Protein AF-A0A0K2UIL1-F1 (afdb_monomer_lite)

Sequence (84 aa):
MESEMFKKEEIHTPTDMFEKFSRETLPSGFLLIKAPKLSLVKLDATENKSLEIKASLEFEDNLTFKVFLEHKESATLQFLTVLD

Foldseek 3Di:
DDDPPPPPDDDQFQVSVLVVVVPDDDPPQWDFDPPPFTKIWRWDQDPVRDIATQWMWTADGRQKTFIAGSNDTDDTGHPDPPDD

Secondary structure (DSSP, 8-state):
------------SHHHHHHHHHHS-PPTTEEEE-SSS-EEEEEEE-TTS-EEEEEEEEEPTTSEEEEEETTEEEEEEE------

Radius of gyration: 15.16 Å; chains: 1; bounding box: 49×34×30 Å

Structure (mmCIF, N/CA/C/O backbone):
data_AF-A0A0K2UIL1-F1
#
_entry.id   AF-A0A0K2UIL1-F1
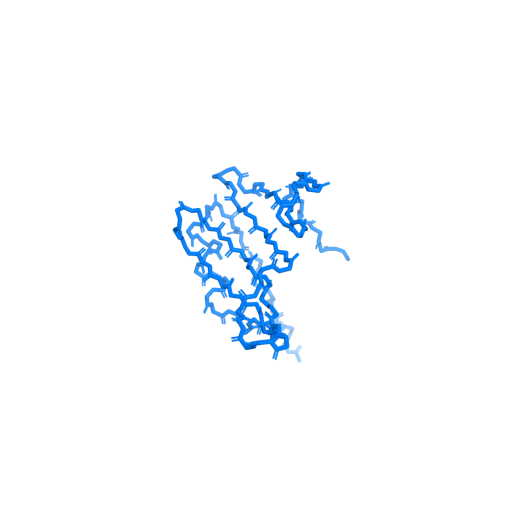#
loop_
_atom_site.group_PDB
_atom_site.id
_atom_site.type_symbol
_atom_site.label_atom_id
_atom_site.label_alt_id
_atom_site.label_comp_id
_atom_site.label_asym_id
_atom_site.label_entity_id
_atom_site.label_seq_id
_atom_site.pdbx_PDB_ins_code
_atom_site.Cartn_x
_atom_site.Cartn_y
_atom_site.Cartn_z
_atom_site.occupancy
_atom_site.B_iso_or_equiv
_atom_site.auth_seq_id
_atom_site.auth_comp_id
_atom_site.auth_asym_id
_atom_site.auth_atom_id
_atom_site.pdbx_PDB_model_num
ATOM 1 N N . MET A 1 1 ? 30.537 -19.585 7.441 1.00 40.66 1 MET A N 1
ATOM 2 C CA . MET A 1 1 ? 29.241 -18.982 7.801 1.00 40.66 1 MET A CA 1
ATOM 3 C C . MET A 1 1 ? 28.858 -18.127 6.614 1.00 40.66 1 MET A C 1
ATOM 5 O O . MET A 1 1 ? 29.503 -17.113 6.382 1.00 40.66 1 MET A O 1
ATOM 9 N N . GLU A 1 2 ? 27.997 -18.662 5.756 1.00 44.47 2 GLU A N 1
ATOM 10 C CA . GLU A 1 2 ? 27.639 -18.059 4.472 1.00 44.47 2 GLU A CA 1
ATOM 11 C C . GLU A 1 2 ? 26.800 -16.810 4.746 1.00 44.47 2 GLU A C 1
ATOM 13 O O . GLU A 1 2 ? 25.763 -16.886 5.398 1.00 44.47 2 GLU A O 1
ATOM 18 N N . SER A 1 3 ? 27.293 -15.645 4.327 1.00 50.69 3 SER A N 1
ATOM 19 C CA . SER A 1 3 ? 26.494 -14.427 4.312 1.00 50.69 3 SER A CA 1
ATOM 20 C C . SER A 1 3 ? 25.401 -14.626 3.271 1.00 50.69 3 SER A C 1
ATOM 22 O O . SER A 1 3 ? 25.713 -14.737 2.083 1.00 50.69 3 SER A O 1
ATOM 24 N N . GLU A 1 4 ? 24.144 -14.690 3.698 1.00 52.12 4 GLU A N 1
ATOM 25 C CA . GLU A 1 4 ? 23.012 -14.587 2.785 1.00 52.12 4 GLU A CA 1
ATOM 26 C C . GLU A 1 4 ? 23.183 -13.290 1.986 1.00 52.12 4 GLU A C 1
ATOM 28 O O . GLU A 1 4 ? 23.044 -12.180 2.502 1.00 52.12 4 GLU A O 1
ATOM 33 N N . MET A 1 5 ? 23.599 -13.428 0.726 1.00 47.84 5 MET A N 1
ATOM 34 C CA . MET A 1 5 ? 23.632 -12.325 -0.218 1.00 47.84 5 MET A CA 1
ATOM 35 C C . 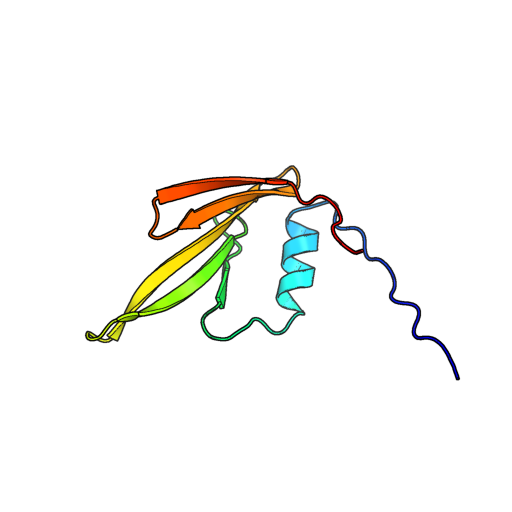MET A 1 5 ? 22.182 -11.918 -0.436 1.00 47.84 5 MET A C 1
ATOM 37 O O . MET A 1 5 ? 21.471 -12.552 -1.217 1.00 47.84 5 MET A O 1
ATOM 41 N N . PHE A 1 6 ? 21.742 -10.867 0.253 1.00 51.69 6 PHE A N 1
ATOM 42 C CA . PHE A 1 6 ? 20.525 -10.152 -0.096 1.00 51.69 6 PHE A CA 1
ATOM 43 C C . PHE A 1 6 ? 20.662 -9.725 -1.558 1.00 51.69 6 PHE A C 1
ATOM 45 O O . PHE A 1 6 ? 21.371 -8.770 -1.884 1.00 51.69 6 PHE A O 1
ATOM 52 N N . LYS A 1 7 ? 20.043 -10.480 -2.471 1.00 55.41 7 LYS A N 1
ATOM 53 C CA . LYS A 1 7 ? 19.925 -10.062 -3.863 1.00 55.41 7 LYS A CA 1
ATOM 54 C C . LYS A 1 7 ? 19.114 -8.776 -3.847 1.00 55.41 7 LYS A C 1
ATOM 56 O O . LYS A 1 7 ? 17.938 -8.782 -3.498 1.00 55.41 7 LYS A O 1
ATOM 61 N N . LYS A 1 8 ? 19.772 -7.668 -4.178 1.00 55.00 8 LYS A N 1
ATOM 62 C CA . LYS A 1 8 ? 19.127 -6.377 -4.380 1.00 55.00 8 LYS A CA 1
ATOM 63 C C . LYS A 1 8 ? 18.250 -6.508 -5.625 1.00 55.00 8 LYS A C 1
ATOM 65 O O . LYS A 1 8 ? 18.742 -6.416 -6.742 1.00 55.00 8 LYS A O 1
ATOM 70 N N . GLU A 1 9 ? 16.980 -6.835 -5.424 1.00 62.94 9 GLU A N 1
ATOM 71 C CA . GLU A 1 9 ? 15.985 -6.822 -6.494 1.00 62.94 9 GLU A CA 1
ATOM 72 C C . GLU A 1 9 ? 15.659 -5.365 -6.825 1.00 62.94 9 GLU A C 1
ATOM 74 O O . GLU A 1 9 ? 15.131 -4.627 -5.986 1.00 62.94 9 GLU A O 1
ATOM 79 N N . GLU A 1 10 ? 16.026 -4.943 -8.033 1.00 67.25 10 GLU A N 1
ATOM 80 C CA . GLU A 1 10 ? 15.643 -3.644 -8.572 1.00 67.25 10 GLU A CA 1
ATOM 81 C C . GLU A 1 10 ? 14.168 -3.682 -8.997 1.00 67.25 10 GLU A C 1
ATOM 83 O O . GLU A 1 10 ? 13.716 -4.611 -9.664 1.00 67.25 10 GLU A O 1
ATOM 88 N N . ILE A 1 11 ? 13.402 -2.678 -8.566 1.00 70.69 11 ILE A N 1
ATOM 89 C CA . ILE A 1 11 ? 11.996 -2.493 -8.939 1.00 70.69 11 ILE A CA 1
ATOM 90 C C . ILE A 1 11 ? 11.981 -1.499 -10.095 1.00 70.69 11 ILE A C 1
ATOM 92 O O . ILE A 1 11 ? 12.438 -0.370 -9.924 1.00 70.69 11 ILE A O 1
ATOM 96 N N . HIS A 1 12 ? 11.455 -1.901 -11.251 1.00 74.62 12 HIS A N 1
ATOM 97 C CA . HIS A 1 12 ? 11.430 -1.050 -12.444 1.00 74.62 12 HIS A CA 1
ATOM 98 C C . HIS A 1 12 ? 10.017 -0.638 -12.854 1.00 74.62 12 HIS A C 1
ATOM 100 O O . HIS A 1 12 ? 9.852 0.356 -13.559 1.00 74.62 12 HIS A O 1
ATOM 106 N N . THR A 1 13 ? 8.996 -1.370 -12.402 1.00 81.12 13 THR A N 1
ATOM 107 C CA . THR A 1 13 ? 7.596 -1.105 -12.740 1.00 81.12 13 THR A CA 1
ATOM 108 C C . THR A 1 13 ? 6.668 -1.237 -11.525 1.00 81.12 13 THR A C 1
ATOM 110 O O . THR A 1 13 ? 6.978 -1.966 -10.576 1.00 81.12 13 THR A O 1
ATOM 113 N N . PRO A 1 14 ? 5.473 -0.612 -11.554 1.00 79.81 14 PRO A N 1
ATOM 114 C CA . PRO A 1 14 ? 4.433 -0.872 -10.558 1.00 79.81 14 PRO A CA 1
ATOM 115 C C . PRO A 1 14 ? 4.030 -2.353 -10.473 1.00 79.81 14 PRO A C 1
ATOM 117 O O . PRO A 1 14 ? 3.595 -2.819 -9.424 1.00 79.81 14 PRO A O 1
ATOM 120 N N . THR A 1 15 ? 4.184 -3.121 -11.556 1.00 83.50 15 THR A N 1
ATOM 121 C CA . THR A 1 15 ? 3.893 -4.562 -11.548 1.00 83.50 15 THR A CA 1
ATOM 122 C C . THR A 1 15 ? 4.909 -5.325 -10.703 1.00 83.50 15 THR A C 1
ATOM 124 O O . THR A 1 15 ? 4.497 -6.104 -9.845 1.00 83.50 15 THR A O 1
ATOM 127 N N . ASP A 1 16 ? 6.204 -5.044 -10.866 1.00 85.00 16 ASP A N 1
ATOM 128 C CA . ASP A 1 16 ? 7.268 -5.649 -10.047 1.00 85.00 16 ASP A CA 1
ATOM 129 C C . ASP A 1 16 ? 7.055 -5.317 -8.566 1.00 85.00 16 ASP A C 1
ATOM 131 O O . ASP A 1 16 ? 7.186 -6.165 -7.682 1.00 85.00 16 ASP A O 1
ATOM 135 N N . MET A 1 17 ? 6.649 -4.074 -8.300 1.00 85.19 17 MET A N 1
ATOM 136 C CA . MET A 1 17 ? 6.341 -3.596 -6.960 1.00 85.19 17 MET A CA 1
ATOM 137 C C . MET A 1 17 ? 5.137 -4.322 -6.348 1.00 85.19 17 MET A C 1
ATOM 139 O O . MET A 1 17 ? 5.188 -4.734 -5.189 1.00 85.19 17 MET A O 1
ATOM 143 N N . PHE A 1 18 ? 4.070 -4.531 -7.126 1.00 87.12 18 PHE A N 1
ATOM 144 C CA . PHE A 1 18 ? 2.916 -5.318 -6.694 1.00 87.12 18 PHE A CA 1
ATOM 145 C C . PHE A 1 18 ? 3.307 -6.763 -6.383 1.00 87.12 18 PHE A C 1
ATOM 147 O O . PHE A 1 18 ? 2.907 -7.286 -5.344 1.00 87.12 18 PHE A O 1
ATOM 154 N N . GLU A 1 19 ? 4.077 -7.416 -7.256 1.00 88.19 19 GLU A N 1
ATOM 155 C CA . GLU A 1 19 ? 4.519 -8.793 -7.028 1.00 88.19 19 GLU A CA 1
ATOM 156 C C . GLU A 1 19 ? 5.360 -8.917 -5.762 1.00 88.19 19 GLU A C 1
ATOM 158 O O . GLU A 1 19 ? 5.149 -9.848 -4.984 1.00 88.19 19 GLU A O 1
ATOM 163 N N . LYS A 1 20 ? 6.265 -7.963 -5.528 1.00 85.62 20 LYS A N 1
ATOM 164 C CA . LYS A 1 20 ? 7.092 -7.925 -4.324 1.00 85.62 20 LYS A CA 1
ATOM 165 C C . LYS A 1 20 ? 6.243 -7.758 -3.068 1.00 85.62 20 LYS A C 1
ATOM 167 O O . LYS A 1 20 ? 6.285 -8.616 -2.189 1.00 85.62 20 LYS A O 1
ATOM 172 N N . PHE A 1 21 ? 5.402 -6.725 -3.012 1.00 85.94 21 PHE A N 1
ATOM 173 C CA . PHE A 1 21 ? 4.540 -6.494 -1.850 1.00 85.94 21 PHE A CA 1
ATOM 174 C C . PHE A 1 21 ? 3.525 -7.617 -1.621 1.00 85.94 21 PHE A C 1
ATOM 176 O O . PHE A 1 21 ? 3.146 -7.865 -0.483 1.00 85.94 21 PHE A O 1
ATOM 183 N N . SER A 1 22 ? 3.112 -8.333 -2.670 1.00 87.50 22 SER A N 1
ATOM 184 C CA . SER A 1 22 ? 2.219 -9.493 -2.539 1.00 87.50 22 SER A CA 1
ATOM 185 C C . SER A 1 22 ? 2.894 -10.712 -1.901 1.00 87.50 22 SER A C 1
ATOM 187 O O . SER A 1 22 ?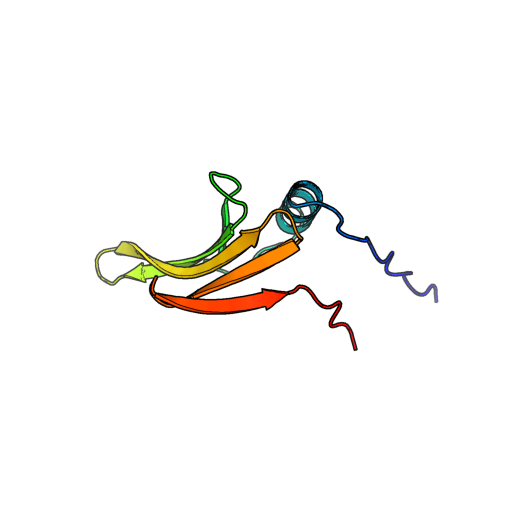 2.199 -11.605 -1.421 1.00 87.50 22 SER A O 1
ATOM 189 N N . ARG A 1 23 ? 4.233 -10.782 -1.922 1.00 89.50 23 ARG A N 1
ATOM 190 C CA . ARG A 1 23 ? 5.021 -11.851 -1.284 1.00 89.50 23 ARG A CA 1
ATOM 191 C C . ARG A 1 23 ? 5.417 -11.502 0.152 1.00 89.50 23 ARG A C 1
ATOM 193 O O . ARG A 1 23 ? 5.767 -12.398 0.916 1.00 89.50 23 ARG A O 1
ATOM 200 N N . GLU A 1 24 ? 5.372 -10.224 0.518 1.00 87.38 24 GLU A N 1
ATOM 201 C CA . GLU A 1 24 ? 5.677 -9.758 1.868 1.00 87.38 24 GLU A CA 1
ATOM 202 C C . GLU A 1 24 ? 4.465 -9.898 2.802 1.00 87.38 24 GLU A C 1
ATOM 204 O O . GLU A 1 24 ? 3.308 -9.754 2.406 1.00 87.38 24 GLU A O 1
ATOM 209 N N . THR A 1 25 ? 4.723 -10.174 4.083 1.00 89.25 25 THR A N 1
ATOM 210 C CA . THR A 1 25 ? 3.668 -10.125 5.104 1.00 89.25 25 THR A CA 1
ATOM 211 C C . THR A 1 25 ? 3.427 -8.672 5.489 1.00 89.25 25 THR A C 1
ATOM 213 O O . THR A 1 25 ? 4.284 -8.042 6.108 1.00 89.25 25 THR A O 1
ATOM 216 N N . LEU A 1 26 ? 2.259 -8.138 5.135 1.00 87.88 26 LEU A N 1
ATOM 217 C CA . LEU A 1 26 ? 1.903 -6.765 5.480 1.00 87.88 26 LEU A CA 1
ATOM 218 C C . LEU A 1 26 ? 1.610 -6.620 6.984 1.00 87.88 26 LEU A C 1
ATOM 220 O O . LEU A 1 26 ? 1.035 -7.530 7.592 1.00 87.88 26 LEU A O 1
ATOM 224 N N . PRO A 1 27 ? 1.938 -5.466 7.596 1.00 87.62 27 PRO A N 1
ATOM 225 C CA . PRO A 1 27 ? 1.537 -5.185 8.967 1.00 87.62 27 PRO A CA 1
ATOM 226 C C . PRO A 1 27 ? 0.008 -5.153 9.124 1.00 87.62 27 PRO A C 1
ATOM 228 O O . PRO A 1 27 ? -0.741 -4.917 8.174 1.00 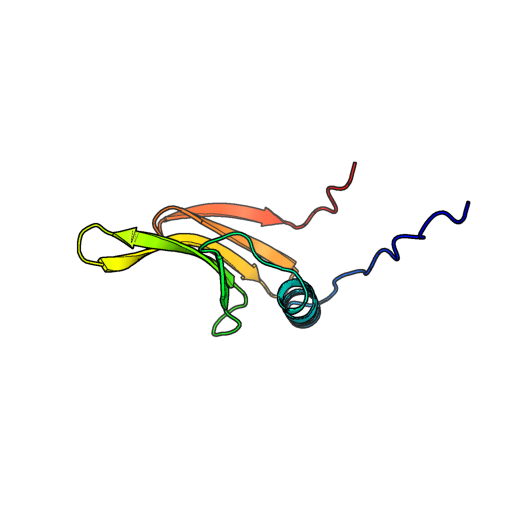87.62 27 PRO A O 1
ATOM 231 N N . SER A 1 28 ? -0.473 -5.348 10.354 1.00 89.00 28 SER A N 1
ATOM 232 C CA . SER A 1 28 ? -1.911 -5.444 10.632 1.00 89.00 28 SER A CA 1
ATOM 233 C C . SER A 1 28 ? -2.710 -4.218 10.163 1.00 89.00 28 SER A C 1
ATOM 235 O O . SER A 1 28 ? -2.380 -3.057 10.438 1.00 89.00 28 SER A O 1
ATOM 237 N N . GLY A 1 29 ? -3.810 -4.491 9.462 1.00 88.69 29 GLY A N 1
ATOM 238 C CA . GLY A 1 29 ? -4.703 -3.486 8.898 1.00 88.69 29 GLY A CA 1
ATOM 239 C C . GLY A 1 29 ? -4.138 -2.746 7.686 1.00 88.69 29 GLY A C 1
ATOM 240 O O . GLY A 1 29 ? -4.759 -1.779 7.264 1.00 88.69 29 GLY A O 1
ATOM 241 N N . PHE A 1 30 ? -3.000 -3.161 7.124 1.00 91.06 30 PHE A N 1
ATOM 242 C CA . PHE A 1 30 ? -2.594 -2.728 5.790 1.00 91.06 30 PHE A CA 1
ATOM 243 C C . PHE A 1 30 ? -3.148 -3.670 4.720 1.00 91.06 30 PHE A C 1
ATOM 245 O O . PHE A 1 30 ? -3.168 -4.886 4.901 1.00 91.06 30 PHE A O 1
ATOM 252 N N . LEU A 1 31 ? -3.571 -3.103 3.592 1.00 91.75 31 LEU A N 1
ATOM 253 C CA . LEU A 1 31 ? -4.027 -3.833 2.414 1.00 91.75 31 LEU A CA 1
ATOM 254 C C . LEU A 1 31 ? -3.347 -3.298 1.158 1.00 91.75 31 LEU A C 1
ATOM 256 O O . LEU A 1 31 ? -3.263 -2.087 0.960 1.00 91.75 31 LEU A O 1
ATOM 260 N N . LEU A 1 32 ? -2.910 -4.211 0.293 1.00 92.75 32 LEU A N 1
ATOM 261 C CA . LEU A 1 32 ? -2.412 -3.888 -1.039 1.00 92.75 32 LEU A CA 1
ATOM 262 C C . LEU A 1 32 ? -3.561 -3.960 -2.050 1.00 92.75 32 LEU A C 1
ATOM 264 O O . LEU A 1 32 ? -4.213 -4.994 -2.193 1.00 92.75 32 LEU A O 1
ATOM 268 N N . ILE A 1 33 ? -3.794 -2.867 -2.768 1.00 91.00 33 ILE A N 1
ATOM 269 C CA . ILE A 1 33 ? -4.818 -2.742 -3.807 1.00 91.00 33 ILE A CA 1
ATOM 270 C C . ILE A 1 33 ? -4.111 -2.551 -5.146 1.00 91.00 33 ILE A C 1
ATOM 272 O O . ILE A 1 33 ? -3.184 -1.758 -5.243 1.00 91.00 33 ILE A O 1
ATOM 276 N N . LYS A 1 34 ? -4.531 -3.280 -6.184 1.00 87.38 34 LYS A N 1
ATOM 277 C CA . LYS A 1 34 ? -3.899 -3.228 -7.515 1.00 87.38 34 LYS A CA 1
ATOM 278 C C . LYS A 1 34 ? -4.589 -2.267 -8.495 1.00 87.38 34 LYS A C 1
ATOM 280 O O . LYS A 1 34 ? -3.978 -1.878 -9.483 1.00 87.38 34 LYS A O 1
ATOM 285 N N . ALA A 1 35 ? -5.858 -1.924 -8.268 1.00 83.88 35 ALA A N 1
ATOM 286 C CA . ALA A 1 35 ? -6.674 -1.164 -9.216 1.00 83.88 35 ALA A CA 1
ATOM 287 C C . ALA A 1 35 ? -7.567 -0.130 -8.502 1.00 83.88 35 ALA A C 1
ATOM 289 O O . ALA A 1 35 ? -8.117 -0.455 -7.448 1.00 83.88 35 ALA A O 1
ATOM 290 N N . PRO A 1 36 ? -7.767 1.080 -9.069 1.00 82.56 36 PRO A N 1
ATOM 291 C CA . PRO A 1 36 ? -7.294 1.549 -10.383 1.00 82.56 36 PRO A CA 1
ATOM 292 C C . PRO A 1 36 ? -5.804 1.928 -10.433 1.00 82.56 36 PRO A C 1
ATOM 294 O O . PRO A 1 36 ? -5.235 1.971 -11.518 1.00 82.56 36 PRO A O 1
ATOM 297 N N . LYS A 1 37 ? -5.171 2.153 -9.278 1.00 87.00 37 LYS A N 1
ATOM 298 C CA . LYS A 1 37 ? -3.718 2.298 -9.120 1.00 87.00 37 LYS A CA 1
ATOM 299 C C . LYS A 1 37 ? -3.219 1.295 -8.090 1.00 87.00 37 LYS A C 1
ATOM 301 O O . LYS A 1 37 ? -3.995 0.846 -7.243 1.00 87.00 37 LYS A O 1
ATOM 306 N N . LEU A 1 38 ? -1.928 0.971 -8.144 1.00 90.31 38 LEU A N 1
ATOM 307 C CA . LEU A 1 38 ? -1.288 0.255 -7.050 1.00 90.31 38 LEU A CA 1
ATOM 308 C C . LEU A 1 38 ? -1.330 1.148 -5.807 1.00 90.31 38 LEU A C 1
ATOM 310 O O . LEU A 1 38 ? -0.958 2.321 -5.869 1.00 90.31 38 LEU A O 1
ATOM 314 N N . SER A 1 39 ? -1.818 0.632 -4.685 1.00 90.81 39 SER A N 1
ATOM 315 C CA . SER A 1 39 ? -1.904 1.395 -3.444 1.00 90.81 39 SER A CA 1
ATOM 316 C C . SER A 1 39 ? -1.737 0.518 -2.217 1.00 90.81 39 SER A C 1
ATOM 318 O O . SER A 1 39 ? -2.283 -0.581 -2.156 1.00 90.81 39 SER A O 1
ATOM 320 N N . LEU A 1 40 ? -1.019 1.025 -1.220 1.00 92.38 40 LEU A N 1
ATOM 321 C CA . LEU A 1 40 ? -0.956 0.432 0.110 1.00 92.38 40 LEU A CA 1
ATOM 322 C C . LEU A 1 40 ? -1.840 1.255 1.047 1.00 92.38 40 LEU A C 1
ATOM 324 O O . LEU A 1 40 ? -1.623 2.453 1.207 1.00 92.38 40 LEU A O 1
ATOM 328 N N . VAL A 1 41 ? -2.843 0.628 1.650 1.00 92.06 41 VAL A N 1
ATOM 329 C CA . VAL A 1 41 ? -3.901 1.317 2.394 1.00 92.06 41 VAL A CA 1
ATOM 330 C C . VAL A 1 41 ? -3.919 0.847 3.838 1.00 92.06 41 VAL A C 1
ATOM 332 O O . VAL A 1 41 ? -4.022 -0.351 4.086 1.00 92.06 41 VAL A O 1
ATOM 335 N N . LYS A 1 42 ? -3.859 1.778 4.796 1.00 92.25 42 LYS A N 1
ATOM 336 C CA . LYS A 1 42 ? -4.096 1.498 6.214 1.00 92.25 42 LYS A CA 1
ATOM 337 C C . LYS A 1 42 ? -5.580 1.650 6.516 1.00 92.25 42 LYS A C 1
ATOM 339 O O . LYS A 1 42 ? -6.113 2.759 6.487 1.00 92.25 42 LYS A O 1
ATOM 344 N N . LEU A 1 43 ? -6.210 0.541 6.868 1.00 89.75 43 LEU A N 1
ATOM 345 C CA . LEU A 1 43 ? -7.556 0.494 7.409 1.00 89.75 43 LEU A CA 1
ATOM 346 C C . LEU A 1 43 ? -7.543 0.503 8.934 1.00 89.75 43 LEU A C 1
ATOM 348 O O . LEU A 1 43 ? -6.643 -0.057 9.576 1.00 89.75 43 LEU A O 1
ATOM 352 N N . ASP A 1 44 ? -8.586 1.097 9.489 1.00 88.38 44 ASP A N 1
ATOM 353 C CA . ASP A 1 44 ? -8.933 1.007 10.895 1.00 88.38 44 ASP A CA 1
ATOM 354 C C . ASP A 1 44 ? -10.421 0.684 11.053 1.00 88.38 44 ASP A C 1
ATOM 356 O O . ASP A 1 44 ? -11.243 1.037 10.202 1.00 88.38 44 ASP A O 1
ATOM 360 N N . ALA A 1 45 ? -10.754 -0.028 12.126 1.00 83.06 45 ALA A N 1
ATOM 361 C CA . ALA A 1 45 ? -12.137 -0.335 12.455 1.00 83.06 45 ALA A CA 1
ATOM 362 C C . ALA A 1 45 ? -12.690 0.794 13.320 1.00 83.06 45 ALA A C 1
ATOM 364 O O . ALA A 1 45 ? -12.188 1.069 14.408 1.00 83.06 45 ALA A O 1
ATOM 365 N N . THR A 1 46 ? -13.742 1.445 12.851 1.00 78.62 46 THR A N 1
ATOM 366 C CA . THR A 1 46 ? -14.443 2.460 13.633 1.00 78.62 46 THR A CA 1
ATOM 367 C C . THR A 1 46 ? -15.351 1.801 14.677 1.00 78.62 46 THR A C 1
ATOM 369 O O . THR A 1 46 ? -15.698 0.621 14.576 1.00 78.62 46 THR A O 1
ATOM 372 N N . GLU A 1 47 ? -15.793 2.564 15.681 1.00 78.12 47 GLU A N 1
ATOM 373 C CA . GLU A 1 47 ? -16.650 2.064 16.775 1.00 78.12 47 GLU A CA 1
ATOM 374 C C . GLU A 1 47 ? -17.951 1.399 16.281 1.00 78.12 47 GLU A C 1
ATOM 376 O O . GLU A 1 47 ? -18.451 0.447 16.879 1.00 78.12 47 GLU A O 1
ATOM 381 N N . ASN A 1 48 ? -18.476 1.850 15.140 1.00 82.19 48 ASN A N 1
ATOM 382 C CA . ASN A 1 48 ? -19.645 1.284 14.458 1.00 82.19 48 ASN A CA 1
ATOM 383 C C . ASN A 1 48 ? -19.310 0.099 13.520 1.00 82.19 48 ASN A C 1
ATOM 385 O O . ASN A 1 48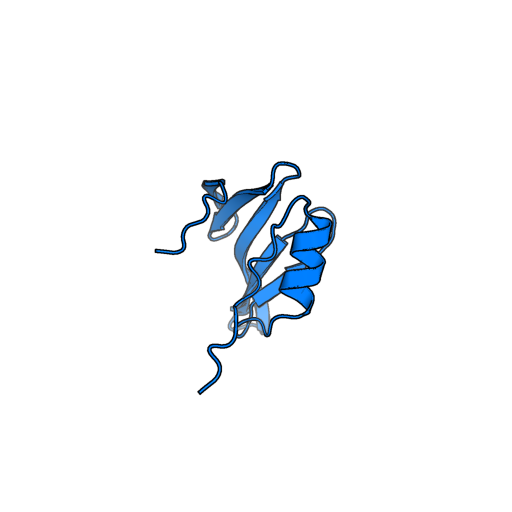 ? -20.161 -0.298 12.724 1.00 82.19 48 ASN A O 1
ATOM 389 N N . LYS A 1 49 ? -18.103 -0.478 13.607 1.00 72.50 49 LYS A N 1
ATOM 390 C CA . LYS A 1 49 ? -17.605 -1.595 12.778 1.00 72.50 49 LYS A CA 1
ATOM 391 C C . LYS A 1 49 ? -17.514 -1.296 11.275 1.00 72.50 49 LYS A C 1
ATOM 393 O O . LYS A 1 49 ? -17.452 -2.234 10.480 1.00 72.50 49 LYS A O 1
ATOM 398 N N . SER A 1 50 ? -17.505 -0.026 10.866 1.00 81.19 50 SER A N 1
ATOM 399 C CA . SER A 1 50 ? -17.119 0.323 9.496 1.00 81.19 50 SER A CA 1
ATOM 400 C C . SER A 1 50 ? -15.596 0.330 9.350 1.00 81.19 50 SER A C 1
ATOM 402 O O . SER A 1 50 ? -14.861 0.450 10.328 1.00 81.19 50 SER A O 1
ATOM 404 N N . LEU A 1 51 ? -15.120 0.148 8.121 1.00 82.31 51 LEU A N 1
ATOM 405 C CA . LEU A 1 51 ? -13.704 0.281 7.800 1.00 82.31 51 LEU A CA 1
ATOM 406 C C . LEU A 1 51 ? -13.462 1.700 7.305 1.00 82.31 51 LEU A C 1
ATOM 408 O O . LEU A 1 51 ? -14.100 2.139 6.349 1.00 82.31 51 LEU A O 1
ATOM 412 N N . GLU A 1 52 ? -12.539 2.398 7.950 1.00 86.56 52 GLU A N 1
ATOM 413 C CA . GLU A 1 52 ? -12.077 3.712 7.525 1.00 86.56 52 GLU A CA 1
ATOM 414 C C . GLU A 1 52 ? -10.633 3.609 7.045 1.00 86.56 52 GLU A C 1
ATOM 416 O O . GLU A 1 52 ? -9.793 2.956 7.667 1.00 86.56 52 GLU A O 1
ATOM 421 N N . ILE A 1 53 ? -10.332 4.270 5.933 1.00 87.50 53 ILE A N 1
ATOM 422 C CA . ILE A 1 53 ? -8.963 4.426 5.459 1.00 87.50 53 ILE A CA 1
ATOM 423 C C . ILE A 1 53 ? -8.332 5.589 6.228 1.00 87.50 53 ILE A C 1
ATOM 425 O O . ILE A 1 53 ? -8.729 6.743 6.081 1.00 87.50 53 ILE A O 1
ATOM 429 N N . LYS A 1 54 ? -7.320 5.287 7.040 1.00 89.00 54 LYS A N 1
ATOM 430 C CA . LYS A 1 54 ? -6.561 6.299 7.789 1.00 89.00 54 LYS A CA 1
ATOM 431 C C . LYS A 1 54 ? -5.438 6.904 6.962 1.00 89.00 54 LYS A C 1
ATOM 433 O O . LYS A 1 54 ? -5.131 8.085 7.102 1.00 89.00 54 LYS A O 1
ATOM 438 N N . ALA A 1 55 ? -4.831 6.091 6.105 1.00 89.81 55 ALA A N 1
ATOM 439 C CA . ALA A 1 55 ? -3.768 6.526 5.219 1.00 89.81 55 ALA A CA 1
ATOM 440 C C . ALA A 1 55 ? -3.711 5.663 3.959 1.00 89.81 55 ALA A C 1
ATOM 442 O O . ALA A 1 55 ? -4.050 4.477 3.998 1.00 89.81 55 ALA A O 1
ATOM 443 N N . SER A 1 56 ? -3.219 6.235 2.865 1.00 90.69 56 SER A N 1
ATOM 444 C CA . SER A 1 56 ? -2.836 5.476 1.678 1.00 90.69 56 SER A CA 1
ATOM 445 C C . SER A 1 56 ? -1.534 5.988 1.071 1.00 90.69 56 SER A C 1
ATOM 447 O O . SER A 1 56 ? -1.210 7.173 1.133 1.00 90.69 56 SER A O 1
ATOM 449 N N . LEU A 1 57 ? -0.784 5.061 0.486 1.00 90.69 57 LEU A N 1
ATOM 450 C CA . LEU A 1 57 ? 0.311 5.330 -0.434 1.00 90.69 57 LEU A CA 1
ATOM 451 C C . LEU A 1 57 ? -0.165 4.916 -1.819 1.00 90.69 57 LEU A C 1
ATOM 453 O O . LEU A 1 57 ? -0.380 3.728 -2.044 1.00 90.69 57 LEU A O 1
ATOM 457 N N . GLU A 1 58 ? -0.356 5.867 -2.727 1.00 90.81 58 GLU A N 1
ATOM 458 C CA . GLU A 1 58 ? -0.680 5.575 -4.125 1.00 90.81 58 GLU A CA 1
ATOM 459 C C . GLU A 1 58 ? 0.585 5.638 -4.965 1.00 90.81 58 GLU A C 1
ATOM 461 O O . GLU A 1 58 ? 1.248 6.672 -4.991 1.00 90.81 58 GLU A O 1
ATOM 466 N N . PHE A 1 59 ? 0.907 4.557 -5.666 1.00 88.75 59 PHE A N 1
ATOM 467 C CA . PHE A 1 59 ? 2.085 4.483 -6.519 1.00 88.75 59 PHE A CA 1
ATOM 468 C C . PHE A 1 59 ? 1.743 4.946 -7.938 1.00 88.75 59 PHE A C 1
ATOM 470 O O . PHE A 1 59 ? 0.692 4.604 -8.487 1.00 88.75 59 PHE A O 1
ATOM 477 N N . GLU A 1 60 ? 2.642 5.724 -8.529 1.00 87.00 60 GLU A N 1
ATOM 478 C CA . GLU A 1 60 ? 2.573 6.178 -9.916 1.00 87.00 60 GLU A CA 1
ATOM 479 C C . GLU A 1 60 ? 3.500 5.348 -10.819 1.00 87.00 60 GLU A C 1
ATOM 481 O O . GLU A 1 60 ? 4.404 4.650 -10.355 1.00 87.00 60 GLU A O 1
ATOM 486 N N . ASP A 1 61 ? 3.293 5.444 -12.134 1.00 83.00 61 ASP A N 1
ATOM 487 C CA . ASP A 1 61 ? 4.021 4.647 -13.132 1.00 83.00 61 ASP A CA 1
ATOM 488 C C . ASP A 1 61 ? 5.533 4.915 -13.145 1.00 83.00 61 ASP A C 1
ATOM 490 O O . ASP A 1 61 ? 6.323 4.056 -13.526 1.00 83.00 61 ASP A O 1
ATOM 494 N N . ASN A 1 62 ? 5.945 6.097 -12.691 1.00 83.06 62 ASN A N 1
ATOM 495 C CA . ASN A 1 62 ? 7.341 6.510 -12.551 1.00 83.06 62 ASN A CA 1
ATOM 496 C C . ASN A 1 62 ? 7.970 6.093 -11.205 1.00 83.06 62 ASN A C 1
ATOM 498 O O . ASN A 1 62 ? 8.996 6.655 -10.825 1.00 83.06 62 ASN A O 1
ATOM 502 N N . LEU A 1 63 ? 7.347 5.160 -10.473 1.00 80.56 63 LEU A N 1
ATOM 503 C CA . LEU A 1 63 ? 7.784 4.693 -9.150 1.00 80.56 63 LEU A CA 1
ATOM 504 C C . LEU A 1 63 ? 7.845 5.802 -8.088 1.00 80.56 63 LEU A C 1
ATOM 506 O O . LEU A 1 63 ? 8.523 5.676 -7.067 1.00 80.56 63 LEU A O 1
ATOM 510 N N . THR A 1 64 ? 7.132 6.903 -8.307 1.00 85.12 64 THR A N 1
ATOM 511 C CA . THR A 1 64 ? 6.845 7.870 -7.247 1.00 85.12 64 THR A CA 1
ATOM 512 C C . THR A 1 64 ? 5.572 7.468 -6.524 1.00 85.12 64 THR A C 1
ATOM 514 O O . THR A 1 64 ? 4.839 6.582 -6.970 1.00 85.12 64 THR A O 1
ATOM 517 N N . PHE A 1 65 ? 5.315 8.083 -5.376 1.00 87.38 65 PHE A N 1
ATOM 518 C CA . PHE A 1 65 ? 4.094 7.824 -4.641 1.00 87.38 65 PHE A CA 1
ATOM 519 C C . PHE A 1 65 ? 3.542 9.076 -3.977 1.00 87.38 65 PHE A C 1
ATOM 521 O O . PHE A 1 65 ? 4.266 10.001 -3.599 1.00 87.38 65 PHE A O 1
ATOM 528 N N . LYS A 1 66 ? 2.225 9.074 -3.809 1.00 89.19 66 LYS A N 1
ATOM 529 C CA . LYS A 1 66 ? 1.486 10.092 -3.071 1.00 89.19 66 LYS A CA 1
ATOM 530 C C . LYS A 1 66 ? 1.038 9.531 -1.741 1.00 89.19 66 LYS A C 1
ATOM 532 O O . LYS A 1 66 ? 0.511 8.423 -1.673 1.00 89.19 66 LYS A O 1
ATOM 537 N N . VAL A 1 67 ? 1.256 10.313 -0.694 1.00 88.38 67 VAL A N 1
ATOM 538 C CA . VAL A 1 67 ? 0.811 10.009 0.660 1.00 88.38 67 VAL A CA 1
ATOM 539 C C . VAL A 1 67 ? -0.491 10.751 0.908 1.00 88.38 67 VAL A C 1
ATOM 541 O O . VAL A 1 67 ? -0.532 11.984 0.861 1.00 88.38 67 VAL A O 1
ATOM 544 N N . PHE A 1 68 ? -1.536 10.007 1.236 1.00 85.38 68 PHE A N 1
ATOM 545 C CA . PHE A 1 68 ? -2.797 10.554 1.711 1.00 85.38 68 PHE A CA 1
ATOM 546 C C . PHE A 1 68 ? -2.967 10.201 3.183 1.00 85.38 68 PHE A C 1
ATOM 548 O O . PHE A 1 68 ? -2.816 9.042 3.567 1.00 85.38 68 PHE A O 1
ATOM 555 N N . LEU A 1 69 ? -3.296 11.198 3.999 1.00 84.00 69 LEU A N 1
ATOM 556 C CA . LEU A 1 69 ? -3.652 11.041 5.409 1.00 84.00 69 LEU A CA 1
ATOM 557 C C . LEU A 1 69 ? -5.089 11.517 5.570 1.00 84.00 69 LEU A C 1
ATOM 559 O O . LEU A 1 69 ? -5.411 12.618 5.127 1.00 84.00 69 LEU A O 1
ATOM 563 N N . GLU A 1 70 ? -5.964 10.684 6.134 1.00 76.81 70 GLU A N 1
ATOM 564 C CA . GLU A 1 70 ? -7.403 10.986 6.250 1.00 76.81 70 GLU A CA 1
ATOM 565 C C . GLU A 1 70 ? -8.016 11.464 4.911 1.00 76.81 70 GLU A C 1
ATOM 567 O O . GLU A 1 70 ? -8.859 12.360 4.868 1.00 76.81 70 GLU A O 1
ATOM 572 N N . HIS A 1 71 ? -7.528 10.913 3.790 1.00 63.81 71 HIS A N 1
ATOM 573 C CA . HIS A 1 71 ? -7.883 11.303 2.417 1.00 63.81 71 HIS A CA 1
ATOM 574 C C . HIS A 1 71 ? -7.634 12.768 2.026 1.00 63.81 71 HIS A C 1
ATOM 576 O O . HIS A 1 71 ? -8.168 13.252 1.027 1.00 63.81 71 HIS A O 1
ATOM 582 N N . LYS A 1 72 ? -6.758 13.466 2.747 1.00 65.62 72 LYS A N 1
ATOM 583 C CA . LYS A 1 72 ? -6.124 14.701 2.283 1.00 65.62 72 LYS A CA 1
ATOM 584 C C . LYS A 1 72 ? -4.731 14.362 1.764 1.00 65.62 72 LYS A C 1
ATOM 586 O O . LYS A 1 72 ? -3.976 13.652 2.430 1.00 65.62 72 LYS A O 1
ATOM 591 N N . GLU A 1 73 ? -4.395 14.841 0.567 1.00 68.06 73 GLU A N 1
ATOM 592 C CA . GLU A 1 73 ? -3.035 14.707 0.039 1.00 68.06 73 GLU A CA 1
ATOM 593 C C . GLU A 1 73 ? -2.075 15.439 0.982 1.00 68.06 73 GLU A C 1
ATOM 595 O O . GLU A 1 73 ? -2.232 16.634 1.236 1.00 68.06 73 GLU A O 1
ATOM 600 N N . SER A 1 74 ? -1.118 14.704 1.544 1.00 66.06 74 SER A N 1
ATOM 601 C CA . SER A 1 74 ? -0.200 15.234 2.551 1.00 66.06 74 SER A CA 1
ATOM 602 C C . SER A 1 74 ? 1.192 15.498 1.986 1.00 66.06 74 SER A C 1
ATOM 604 O O . SER A 1 74 ? 1.868 16.395 2.482 1.00 66.06 74 SER A O 1
ATOM 606 N N . ALA A 1 75 ? 1.641 14.713 1.000 1.00 62.91 75 ALA A N 1
ATOM 607 C CA . ALA A 1 75 ? 2.943 14.869 0.354 1.00 62.91 75 ALA A CA 1
ATOM 608 C C . ALA A 1 75 ? 3.069 13.967 -0.885 1.00 62.91 75 ALA A C 1
ATOM 610 O O . ALA A 1 75 ? 2.477 12.890 -0.944 1.00 62.91 75 ALA A O 1
ATOM 611 N N . THR A 1 76 ? 3.921 14.368 -1.829 1.00 65.81 76 THR A N 1
ATOM 612 C CA . THR A 1 76 ? 4.447 13.496 -2.890 1.00 65.81 76 THR A CA 1
ATOM 613 C C . THR A 1 76 ? 5.901 13.162 -2.563 1.00 65.81 76 THR A C 1
ATOM 615 O O . THR A 1 76 ? 6.686 14.063 -2.265 1.00 65.81 76 THR A O 1
ATOM 618 N N . LEU A 1 77 ? 6.267 11.883 -2.615 1.00 63.28 77 LEU A N 1
ATOM 619 C CA . LEU A 1 77 ? 7.619 11.394 -2.349 1.00 63.28 77 LEU A CA 1
ATOM 620 C C . LEU A 1 77 ? 8.072 10.471 -3.488 1.00 63.28 77 LEU A C 1
ATOM 622 O O . LEU A 1 77 ? 7.268 9.854 -4.185 1.00 63.28 77 LEU A O 1
ATOM 626 N N . GLN A 1 78 ? 9.382 10.386 -3.696 1.00 59.28 78 GLN A N 1
ATOM 627 C CA . GLN A 1 78 ? 9.981 9.463 -4.657 1.00 59.28 78 GLN A CA 1
ATOM 628 C C . GLN A 1 78 ? 10.606 8.301 -3.890 1.00 59.28 78 GLN A C 1
ATOM 630 O O . GLN A 1 78 ? 11.174 8.521 -2.818 1.00 59.28 78 GLN A O 1
ATOM 635 N N . PHE A 1 79 ? 10.549 7.083 -4.435 1.00 52.00 79 PHE A N 1
ATOM 636 C CA . PHE A 1 79 ? 11.424 6.013 -3.959 1.00 52.00 79 PHE A CA 1
ATOM 637 C C . PHE A 1 79 ? 12.869 6.362 -4.327 1.00 52.00 79 PHE A C 1
ATOM 639 O O . PHE A 1 79 ? 13.399 5.938 -5.348 1.00 52.00 79 PHE A O 1
ATOM 646 N N . LEU A 1 80 ? 13.521 7.161 -3.486 1.00 45.44 80 LEU A N 1
ATOM 647 C CA . LEU A 1 80 ? 14.968 7.106 -3.363 1.00 45.44 80 LEU A CA 1
ATOM 648 C C . LEU A 1 80 ? 15.273 5.778 -2.675 1.00 45.44 80 LEU A C 1
ATOM 650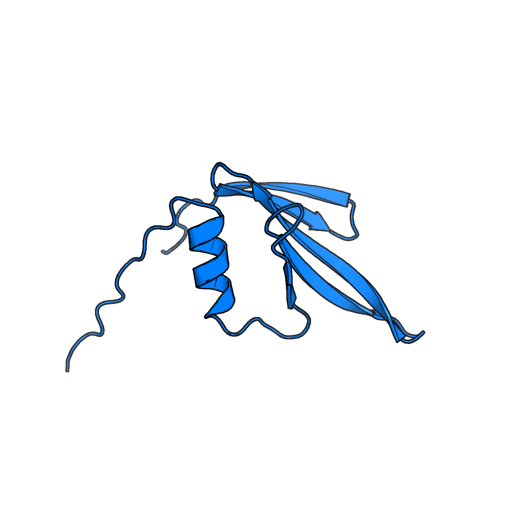 O O . LEU A 1 80 ? 14.604 5.413 -1.710 1.00 45.44 80 LEU A O 1
ATOM 654 N N . THR A 1 81 ? 16.253 5.034 -3.175 1.00 47.78 81 THR A N 1
ATOM 655 C CA . THR A 1 81 ? 16.811 3.882 -2.465 1.00 47.78 81 THR A CA 1
ATOM 656 C C . THR A 1 81 ? 17.362 4.354 -1.118 1.00 47.78 81 THR A C 1
ATOM 658 O O . THR A 1 81 ? 18.531 4.711 -1.024 1.00 47.78 81 THR A O 1
ATOM 661 N N . VAL A 1 82 ? 16.518 4.402 -0.088 1.00 38.91 82 VAL A N 1
ATOM 662 C CA . VAL A 1 82 ? 16.925 4.601 1.302 1.00 38.91 82 VAL A CA 1
ATOM 663 C C . VAL A 1 82 ? 17.124 3.212 1.889 1.00 38.91 82 VAL A C 1
ATOM 665 O O . VAL A 1 82 ? 16.199 2.590 2.402 1.00 38.91 82 VAL A O 1
ATOM 668 N N . LEU A 1 83 ? 18.341 2.710 1.717 1.00 40.69 83 LEU A N 1
ATOM 669 C CA . LEU A 1 83 ? 18.948 1.705 2.577 1.00 40.69 83 LEU A CA 1
ATOM 670 C C . LEU A 1 83 ? 20.377 2.192 2.832 1.00 40.69 83 LEU A C 1
ATOM 672 O O . LEU A 1 83 ? 21.279 1.845 2.075 1.00 40.69 83 LEU A O 1
ATOM 676 N N . ASP A 1 84 ? 20.516 3.039 3.848 1.00 33.66 84 ASP A N 1
ATOM 677 C CA . ASP A 1 84 ? 21.690 3.099 4.724 1.00 33.66 84 ASP A CA 1
ATOM 678 C C . ASP A 1 84 ? 21.194 2.844 6.154 1.00 33.66 84 ASP A C 1
ATOM 680 O O . ASP A 1 84 ? 20.119 3.395 6.502 1.00 33.66 84 ASP A O 1
#

pLDDT: mean 76.9, std 15.86, range [33.66, 92.75]

Organism: Lepeophtheirus salmonis (NCBI:txid72036)